Protein 9HFW (pdb70)

Foldseek 3Di:
DKWKDKDKDPLQVPDPQAAQDKDKADWTDDPDDQPWIKIKIWRSQFNDPVQRQAIWIKIATADGDDFKWWKKKKKFWQFPVRDTDQIDIDPGTDIHGHGDIDTGRHSDGNVCCPPCVRRRQVNHMIMMMMMMDTD/DPPDPDDPDDDDPD

Nearest PDB structures (foldseek):
  6i5p-assembly1_A  TM=9.843E-01  e=3.216E-24  Homo sapiens
  6i41-assembly1_A  TM=9.792E-01  e=3.591E-24  Homo sapiens
  6i7a-assembly1_E  TM=9.784E-01  e=2.880E-24  Homo sapiens
  7d3d-assembly2_B  TM=9.713E-01  e=3.591E-24  Homo sapiens
  7liq-assembly1_A  TM=9.477E-01  e=1.507E-23  Homo sapiens

Structure (mmCIF, N/CA/C/O backbone):
data_9HFW
#
_entry.id   9HFW
#
_cell.length_a   53.039
_cell.length_b   54.282
_cell.length_c   45.881
_cell.angle_alpha   90.000
_cell.angle_beta   90.000
_cell.angle_gamma   90.000
#
_symmetry.space_group_name_H-M   'P 21 21 2'
#
loop_
_entity.id
_entity.type
_entity.pdbx_description
1 polymer 'Speckle type BTB/POZ protein'
2 polymer 'Nuclear receptor coactivator 3'
3 water water
#
loop_
_atom_site.group_PDB
_atom_site.id
_atom_site.type_symbol
_atom_site.label_atom_id
_atom_site.label_alt_id
_atom_site.label_comp_id
_atom_site.label_asym_id
_atom_site.label_entity_id
_atom_site.label_seq_id
_atom_site.pdbx_PDB_ins_code
_atom_site.Cartn_x
_atom_site.Cartn_y
_atom_site.Cartn_z
_atom_site.occupancy
_atom_site.B_iso_or_equiv
_atom_site.auth_seq_id
_atom_site.auth_comp_id
_atom_site.auth_asym_id
_atom_site.auth_atom_id
_atom_site.pdbx_PDB_model_num
ATOM 1 N N . VAL A 1 3 ? 8.79992 10.81970 -13.48726 1.000 29.58935 30 VAL A N 1
ATOM 2 C CA . VAL A 1 3 ? 7.57780 10.19466 -12.98638 1.000 32.14537 30 VAL A CA 1
ATOM 3 C C . VAL A 1 3 ? 7.52937 10.36917 -11.47538 1.000 28.10819 30 VAL A C 1
ATOM 4 O O . VAL A 1 3 ? 8.48786 9.99286 -10.78964 1.000 25.15142 30 VAL A O 1
ATOM 17 N N . LYS A 1 4 ? 6.42539 10.90585 -10.95285 1.000 30.25146 31 LYS A N 1
ATOM 18 C CA . LYS A 1 4 ? 6.26801 11.11181 -9.51864 1.000 28.58716 31 LYS A CA 1
ATOM 19 C C . LYS A 1 4 ? 5.48203 9.97096 -8.87451 1.000 34.16894 31 LYS A C 1
ATOM 20 O O . LYS A 1 4 ? 4.59588 9.36397 -9.47983 1.000 32.48129 31 LYS A O 1
ATOM 24 N N . PHE A 1 5 ? 5.83574 9.67360 -7.63765 1.000 28.62502 32 PHE A N 1
ATOM 25 C CA . PHE A 1 5 ? 5.10341 8.74620 -6.79013 1.000 27.06752 32 PHE A CA 1
ATOM 26 C C . PHE A 1 5 ? 4.85564 9.49415 -5.48357 1.000 18.88386 32 PHE A C 1
ATOM 27 O O . PHE A 1 5 ? 5.73181 10.23958 -5.02581 1.000 17.86883 32 PHE A O 1
ATOM 44 N N . SER A 1 6 ? 3.70880 9.29094 -4.87183 1.000 20.90734 33 SER A N 1
ATOM 45 C CA . SER A 1 6 ? 3.44078 9.82061 -3.54332 1.000 21.80417 33 SER A CA 1
ATOM 46 C C . SER A 1 6 ? 2.83217 8.70771 -2.70432 1.000 17.35845 33 SER A C 1
ATOM 47 O O . SER A 1 6 ? 2.04831 7.90294 -3.21227 1.000 21.96992 33 SER A O 1
ATOM 55 N N . TYR A 1 7 ? 3.18591 8.66292 -1.42303 1.000 14.13047 34 TYR A N 1
ATOM 56 C CA . TYR A 1 7 ? 2.68378 7.61284 -0.54564 1.000 13.34934 34 TYR A CA 1
ATOM 57 C C . TYR A 1 7 ? 2.53792 8.15773 0.85927 1.000 11.93838 34 TYR A C 1
ATOM 58 O O . TYR A 1 7 ? 3.41748 8.86963 1.34563 1.000 11.25567 34 TYR A O 1
ATOM 76 N N . MET A 1 8 ? 1.42007 7.82618 1.50656 1.000 11.71706 35 MET A N 1
ATOM 77 C CA . MET A 1 8 ? 1.19984 8.16108 2.91093 1.000 10.45771 35 MET A CA 1
ATOM 78 C C . MET A 1 8 ? 1.07560 6.88121 3.72328 1.000 11.48467 35 MET A C 1
ATOM 79 O O . MET A 1 8 ? 0.28310 5.99580 3.38405 1.000 13.27445 35 MET A O 1
ATOM 93 N N . TRP A 1 9 ? 1.86457 6.77538 4.77884 1.000 9.39044 36 TRP A N 1
ATOM 94 C CA . TRP A 1 9 ? 1.89122 5.59796 5.64568 1.000 11.69568 36 TRP A CA 1
ATOM 95 C C . TRP A 1 9 ? 1.52668 5.98732 7.06639 1.000 10.31715 36 TRP A C 1
ATOM 96 O O . TRP A 1 9 ? 2.24808 6.75550 7.69456 1.000 10.16284 36 TRP A O 1
ATOM 117 N N . THR A 1 10 ? 0.44061 5.42194 7.59917 1.000 9.98059 37 THR A N 1
ATOM 118 C CA . THR A 1 10 ? 0.09704 5.66000 9.00184 1.000 7.83851 37 THR A CA 1
ATOM 119 C C . THR A 1 10 ? 0.41014 4.41246 9.79581 1.000 13.51358 37 THR A C 1
ATOM 120 O O . THR A 1 10 ? -0.09999 3.34008 9.48253 1.000 16.83436 37 THR A O 1
ATOM 131 N N . ILE A 1 11 ? 1.23420 4.56569 10.80998 1.000 7.57843 38 ILE A N 1
ATOM 132 C CA . ILE A 1 11 ? 1.56595 3.50338 11.72732 1.000 6.21015 38 ILE A CA 1
ATOM 133 C C . ILE A 1 11 ? 0.75133 3.74589 12.98315 1.000 7.67584 38 ILE A C 1
ATOM 134 O O . ILE A 1 11 ? 0.95880 4.73164 13.69198 1.000 9.18359 38 ILE A O 1
ATOM 150 N N . ASN A 1 12 ? -0.18597 2.85668 13.24396 1.000 16.51506 39 ASN A N 1
ATOM 151 C CA . ASN A 1 12 ? -1.05376 3.01928 14.39977 1.000 16.26517 39 ASN A CA 1
ATOM 152 C C . ASN A 1 12 ? -0.33651 2.61775 15.68450 1.000 16.20151 39 ASN A C 1
ATOM 153 O O . ASN A 1 12 ? 0.56366 1.77193 15.70633 1.000 15.56270 39 ASN A O 1
ATOM 164 N N . ASN A 1 13 ? -0.71734 3.28046 16.76584 1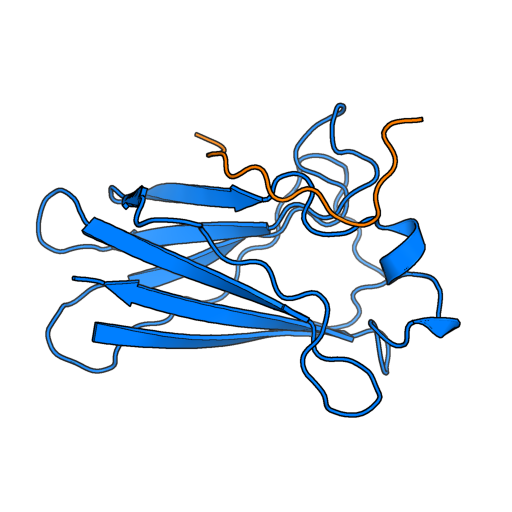.000 17.22214 40 ASN A N 1
ATOM 165 C CA . ASN A 1 13 ? -0.25004 2.90065 18.09084 1.000 20.14434 40 ASN A CA 1
ATOM 166 C C . ASN A 1 13 ? 1.26501 2.98764 18.18273 1.000 20.32467 40 ASN A C 1
ATOM 167 O O . ASN A 1 13 ? 1.91050 2.15656 18.80973 1.000 17.79306 40 ASN A O 1
ATOM 178 N N . PHE A 1 14 ? 1.83769 4.00566 17.54256 1.000 15.72786 41 PHE A N 1
ATOM 179 C CA . PHE A 1 14 ? 3.28639 4.02622 17.37720 1.000 14.60247 41 PHE A CA 1
ATOM 180 C C . PHE A 1 14 ? 4.02676 4.09186 18.71151 1.000 16.56240 41 PHE A C 1
ATOM 181 O O . PHE A 1 14 ? 5.12475 3.52684 18.83300 1.000 20.03117 41 PHE A O 1
ATOM 198 N N . SER A 1 15 ? 3.47758 4.77587 19.72516 1.000 17.91742 42 SER A N 1
ATOM 199 C CA . SER A 1 15 ? 4.21683 4.84201 20.97890 1.000 25.57448 42 SER A CA 1
ATOM 200 C C . SER A 1 15 ? 4.37488 3.46624 21.61776 1.000 31.63530 42 SER A C 1
ATOM 201 O O . SER A 1 15 ? 5.23960 3.29282 22.48070 1.000 36.81134 42 SER A O 1
ATOM 209 N N . PHE A 1 16 ? 3.58952 2.47220 21.20170 1.000 20.15720 43 PHE A N 1
ATOM 210 C CA . PHE A 1 16 ? 3.68701 1.16193 21.81536 1.000 19.80161 43 PHE A CA 1
ATOM 211 C C . PHE A 1 16 ? 4.51938 0.16105 21.01378 1.000 18.53882 43 PHE A C 1
ATOM 212 O O . PHE A 1 16 ? 4.52338 -1.03666 21.35962 1.000 19.63860 43 PHE A O 1
ATOM 229 N N . CYS A 1 17 ? 5.24801 0.60048 19.98475 1.000 16.63804 44 CYS A N 1
ATOM 230 C CA . CYS A 1 17 ? 6.05775 -0.36600 19.27049 1.000 16.30495 44 CYS A CA 1
ATOM 231 C C . CYS A 1 17 ? 7.02275 -1.08145 20.18322 1.000 16.94283 44 CYS A C 1
ATOM 232 O O . CYS A 1 17 ? 7.77008 -0.44308 20.92253 1.000 20.98180 44 CYS A O 1
ATOM 240 N N . ARG A 1 18 ? 7.00260 -2.40907 20.09129 1.000 17.71351 45 ARG A N 1
ATOM 241 C CA . ARG A 1 18 ? 7.90942 -3.30579 20.78619 1.000 19.09158 45 ARG A CA 1
ATOM 242 C C . ARG A 1 18 ? 9.25357 -3.42915 20.09606 1.000 18.08148 45 ARG A C 1
ATOM 243 O O . ARG A 1 18 ? 10.15820 -4.02807 20.66728 1.000 20.86059 45 ARG A O 1
ATOM 264 N N . GLU A 1 19 ? 9.39398 -2.89813 18.87782 1.000 15.97842 46 GLU A N 1
ATOM 265 C CA . GLU A 1 19 ? 10.59949 -3.16885 18.11310 1.000 15.20554 46 GLU A CA 1
ATOM 266 C C . GLU A 1 19 ? 11.81019 -2.63643 18.86086 1.000 15.53198 46 GLU A C 1
ATOM 267 O O . GLU A 1 19 ? 11.80757 -1.50350 19.34380 1.000 16.17503 46 GLU A O 1
ATOM 279 N N . GLU A 1 20 ? 12.82526 -3.45882 18.98370 1.000 16.37839 47 GLU A N 1
ATOM 280 C CA A GLU A 1 20 ? 14.06532 -3.01943 19.59634 0.575 16.90545 47 GLU A CA 1
ATOM 281 C CA B GLU A 1 20 ? 14.06939 -3.02583 19.59543 0.425 16.91017 47 GLU A CA 1
ATOM 282 C C . GLU A 1 20 ? 14.97673 -2.45291 18.51248 1.000 15.64394 47 GLU A C 1
ATOM 283 O O . GLU A 1 20 ? 14.68350 -2.51480 17.31858 1.000 14.17449 47 GLU A O 1
ATOM 304 N N . MET A 1 21 ? 16.08500 -1.87632 18.94541 1.000 15.77920 48 MET A N 1
ATOM 305 C CA A MET A 1 21 ? 17.05944 -1.35876 17.99712 0.545 15.10228 48 MET A CA 1
ATOM 306 C CA B MET A 1 21 ? 17.05273 -1.35459 17.99545 0.455 15.10666 48 MET A CA 1
ATOM 307 C C . MET A 1 21 ? 17.38525 -2.42226 16.95761 1.000 14.58579 48 MET A C 1
ATOM 308 O O . MET A 1 21 ? 17.62688 -3.59007 17.29262 1.000 15.90118 48 MET A O 1
ATOM 335 N N . GLY A 1 22 ? 17.37830 -2.02528 15.68505 1.000 15.00750 49 GLY A N 1
ATOM 336 C CA . GLY A 1 22 ? 17.69368 -2.90454 14.58875 1.000 15.12794 49 GLY A CA 1
ATOM 337 C C . GLY A 1 22 ? 16.49432 -3.58696 13.95390 1.000 19.65754 49 GLY A C 1
ATOM 338 O O . GLY A 1 22 ? 16.59320 -4.08071 12.82724 1.000 21.41006 49 GLY A O 1
ATOM 342 N N . GLU A 1 23 ? 15.37227 -3.62656 14.64558 1.000 12.78887 50 GLU A N 1
ATOM 343 C CA . GLU A 1 23 ? 14.16433 -4.27299 14.15976 1.000 12.03858 50 GLU A CA 1
ATOM 344 C C . GLU A 1 23 ? 13.40433 -3.28679 13.28373 1.000 11.58118 50 GLU A C 1
ATOM 345 O O . GLU A 1 23 ? 13.56734 -2.07584 13.39715 1.000 14.19907 50 GLU A O 1
ATOM 357 N N . VAL A 1 24 ? 12.63442 -3.83051 12.34824 1.000 14.09393 51 VAL A N 1
ATOM 358 C CA . VAL A 1 24 ? 12.09469 -3.02055 11.26878 1.000 12.55425 51 VAL A CA 1
ATOM 359 C C . VAL A 1 24 ? 10.60214 -3.26039 11.11811 1.000 13.72939 51 VAL A C 1
ATOM 360 O O . VAL A 1 24 ? 10.08539 -4.35250 11.38597 1.000 13.98143 51 VAL A O 1
ATOM 373 N N . ILE A 1 25 ? 9.90001 -2.20003 10.74007 1.000 10.98631 52 ILE A N 1
ATOM 374 C CA . ILE A 1 25 ? 8.50809 -2.27372 10.29941 1.000 12.01485 52 ILE A CA 1
ATOM 375 C C . ILE A 1 25 ? 8.49670 -1.86769 8.83670 1.000 16.26447 52 ILE A C 1
ATOM 376 O O . ILE A 1 25 ? 9.09324 -0.84097 8.48056 1.000 10.05331 52 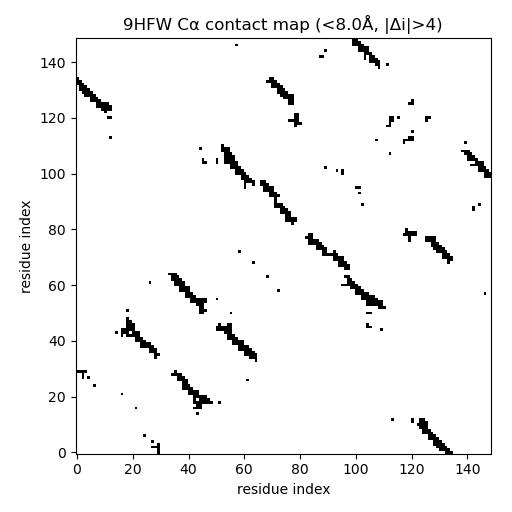ILE A O 1
ATOM 392 N N . LYS A 1 26 ? 7.80575 -2.63737 8.00284 1.000 13.76846 53 LYS A N 1
ATOM 393 C CA . LYS A 1 26 ? 7.79806 -2.40395 6.55912 1.000 11.98723 53 LYS A CA 1
ATOM 394 C C . LYS A 1 26 ? 6.39450 -2.02555 6.10703 1.000 12.73278 53 LYS A C 1
ATOM 395 O O . LYS A 1 26 ? 5.39290 -2.64538 6.52195 1.000 14.19806 53 LYS A O 1
ATOM 399 N N . SER A 1 27 ? 6.31585 -1.01853 5.22986 1.000 12.00601 54 SER A N 1
ATOM 400 C CA . SER A 1 27 ? 5.04636 -0.56752 4.69280 1.000 12.80035 54 SER A CA 1
ATOM 401 C C . SER A 1 27 ? 4.54513 -1.48515 3.57352 1.000 13.97167 54 SER A C 1
ATOM 402 O O . SER A 1 27 ? 5.24251 -2.37110 3.08265 1.000 14.16146 54 SER A O 1
ATOM 410 N N . SER A 1 28 ? 3.29726 -1.25717 3.17451 1.000 15.00515 55 SER A N 1
ATOM 411 C CA . SER A 1 28 ? 2.80594 -1.82011 1.92549 1.000 18.64873 55 SER A CA 1
ATOM 412 C C . SER A 1 28 ? 3.53519 -1.18787 0.73707 1.000 15.34114 55 SER A C 1
ATOM 413 O O . SER A 1 28 ? 4.20542 -0.16258 0.86107 1.000 14.10500 55 SER A O 1
ATOM 421 N N . THR A 1 29 ? 3.41668 -1.82661 -0.43213 1.000 16.26415 56 THR A N 1
ATOM 422 C CA . THR A 1 29 ? 4.09032 -1.25858 -1.59391 1.000 15.97599 56 THR A CA 1
ATOM 423 C C . THR A 1 29 ? 3.26707 -0.15356 -2.24862 1.000 17.41146 56 THR A C 1
ATOM 424 O O . THR A 1 29 ? 2.03812 -0.06154 -2.10365 1.000 18.35759 56 THR A O 1
ATOM 435 N N . PHE A 1 30 ? 3.95205 0.69601 -3.00017 1.000 16.06346 57 PHE A N 1
ATOM 436 C CA . PHE A 1 30 ? 3.27139 1.73295 -3.74984 1.000 17.90420 57 PHE A CA 1
ATOM 437 C C . PHE A 1 30 ? 3.94106 1.89373 -5.10496 1.000 23.38851 57 PHE A C 1
ATOM 438 O O . PHE A 1 30 ? 5.08038 1.47502 -5.31546 1.000 17.18984 57 PHE A O 1
ATOM 455 N N . SER A 1 31 ? 3.19521 2.48518 -6.03062 1.000 19.22170 58 SER A N 1
ATOM 456 C CA . SER A 1 31 ? 3.56087 2.50077 -7.42942 1.000 20.24249 58 SER A CA 1
ATOM 457 C C . SER A 1 31 ? 3.04201 3.78626 -8.05004 1.000 29.46922 58 SER A C 1
ATOM 458 O O . SER A 1 31 ? 2.30664 4.55574 -7.42487 1.000 26.37874 58 SER A O 1
ATOM 466 N N . SER A 1 32 ? 3.42916 4.01262 -9.30141 1.000 27.11265 59 SER A N 1
ATOM 467 C CA . SER A 1 32 ? 2.99487 5.21405 -9.99554 1.000 31.85334 59 SER A CA 1
ATOM 468 C C . SER A 1 32 ? 1.55973 5.11288 -10.49252 1.000 37.80896 59 SER A C 1
ATOM 469 O O . SER A 1 32 ? 0.93958 6.15014 -10.75151 1.000 46.61407 59 SER A O 1
ATOM 477 N N . GLY A 1 33 ? 1.01861 3.90289 -10.61800 1.000 35.92272 60 GLY A N 1
ATOM 478 C CA . GLY A 1 33 ? -0.22877 3.69788 -11.32596 1.000 42.42946 60 GLY A CA 1
ATOM 479 C C . GLY A 1 33 ? -0.07633 3.68711 -12.82763 1.000 48.97366 60 GLY A C 1
ATOM 480 O O . GLY A 1 33 ? -1.05739 3.42429 -13.54270 1.000 46.67298 60 GLY A O 1
ATOM 484 N N . ALA A 1 34 ? 1.12557 3.95761 -13.32046 1.000 48.62295 61 ALA A N 1
ATOM 485 C CA . ALA A 1 34 ? 1.43158 4.00522 -14.73496 1.000 41.91833 61 ALA A CA 1
ATOM 486 C C . ALA A 1 34 ? 2.10484 2.69781 -15.15766 1.000 36.40585 61 ALA A C 1
ATOM 487 O O . ALA A 1 34 ? 2.06065 1.69404 -14.43519 1.000 50.26671 61 ALA A O 1
ATOM 494 N N . ASN A 1 35 ? 2.75616 2.71468 -16.31506 1.000 32.19220 62 ASN A N 1
ATOM 495 C CA . ASN A 1 35 ? 3.25417 1.51777 -16.97533 1.000 39.54088 62 ASN A CA 1
ATOM 496 C C . ASN A 1 35 ? 4.69983 1.19999 -16.63571 1.000 33.05856 62 ASN A C 1
ATOM 497 O O . ASN A 1 35 ? 5.28110 0.30396 -17.25024 1.000 33.40473 62 ASN A O 1
ATOM 508 N N . ASP A 1 36 ? 5.29228 1.88554 -15.65902 1.000 25.87931 63 ASP A N 1
ATOM 509 C CA . ASP A 1 36 ? 6.71169 1.68898 -15.40604 1.000 30.07284 63 ASP A CA 1
ATOM 510 C C . ASP A 1 36 ? 7.01527 0.42750 -14.60247 1.000 26.70262 63 ASP A C 1
ATOM 511 O O . ASP A 1 36 ? 8.18622 0.03785 -14.52351 1.000 24.53668 63 ASP A O 1
ATOM 520 N N . LYS A 1 37 ? 6.00941 -0.18964 -13.98595 1.000 21.72022 64 LYS A N 1
ATOM 521 C CA . LYS A 1 37 ? 6.13134 -1.45041 -13.26654 1.000 20.35894 64 LYS A CA 1
ATOM 522 C C . LYS A 1 37 ? 6.96382 -1.33299 -11.99956 1.000 18.51205 64 LYS A C 1
ATOM 523 O O . LYS A 1 37 ? 7.28090 -2.35322 -11.38562 1.000 20.27499 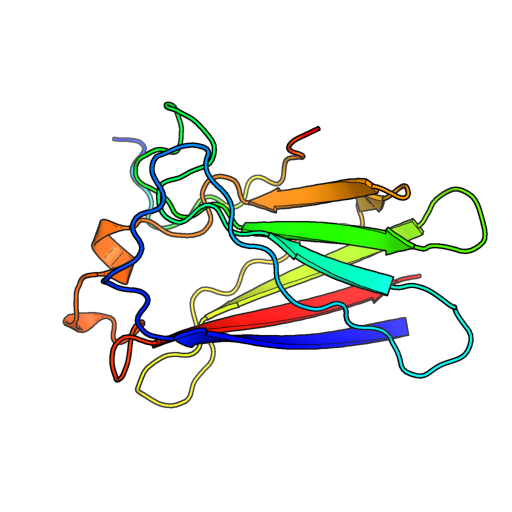64 LYS A O 1
ATOM 542 N N . LEU A 1 38 ? 7.36635 -0.13870 -11.60493 1.000 17.67754 65 LEU A N 1
ATOM 543 C CA . LEU A 1 38 ? 8.15790 0.00582 -10.39614 1.000 16.04258 65 LEU A CA 1
ATOM 544 C C . LEU A 1 38 ? 7.29150 -0.13509 -9.15246 1.000 16.61536 65 LEU A C 1
ATOM 545 O O . LEU A 1 38 ? 6.21106 0.45726 -9.06618 1.000 18.81852 65 LEU A O 1
ATOM 561 N N . LYS A 1 39 ? 7.79081 -0.88054 -8.16379 1.000 14.36855 66 LYS A N 1
ATOM 562 C CA . LYS A 1 39 ? 7.12850 -1.02871 -6.88049 1.000 13.81875 66 LYS A CA 1
ATOM 563 C C . LYS A 1 39 ? 8.11361 -0.62899 -5.79270 1.000 12.48599 66 LYS A C 1
ATOM 564 O O . LYS A 1 39 ? 9.28071 -1.01670 -5.83768 1.000 11.99643 66 LYS A O 1
ATOM 583 N N . TRP A 1 40 ? 7.62374 0.15921 -4.83815 1.000 11.95196 67 TRP A N 1
ATOM 584 C CA . TRP A 1 40 ? 8.41488 0.69803 -3.73652 1.000 10.77387 67 TRP A CA 1
ATOM 585 C C . TRP A 1 40 ? 7.75586 0.34645 -2.41192 1.000 10.71990 67 TRP A C 1
ATOM 586 O O . TRP A 1 40 ? 6.55873 0.06741 -2.35312 1.000 11.65813 67 TRP A O 1
ATOM 607 N N . CYS A 1 41 ? 8.53400 0.40284 -1.32401 1.000 9.82727 68 CYS A N 1
ATOM 608 C CA . CYS A 1 41 ? 7.92744 0.43204 -0.00341 1.000 9.93961 68 CYS A CA 1
ATOM 609 C C . CYS A 1 41 ? 8.83820 1.19659 0.93429 1.000 9.60154 68 CYS A C 1
ATOM 610 O O . CYS A 1 41 ? 9.97509 1.54966 0.58117 1.000 9.32861 68 CYS A O 1
ATOM 618 N N . LEU A 1 42 ? 8.31995 1.46326 2.13213 1.000 9.15816 69 LEU A N 1
ATOM 619 C CA . LEU A 1 42 ? 9.09824 2.14055 3.17056 1.000 8.40150 69 LEU A CA 1
ATOM 620 C C . LEU A 1 42 ? 9.48665 1.13270 4.23951 1.000 9.03606 69 LEU A C 1
ATOM 621 O O . LEU A 1 42 ? 8.76244 0.17312 4.48755 1.000 9.56210 69 LEU A O 1
ATOM 637 N N . ARG A 1 43 ? 10.61652 1.37884 4.90919 1.000 7.66580 70 ARG A N 1
ATOM 638 C CA . ARG A 1 43 ? 11.03296 0.58942 6.05642 1.000 7.89021 70 ARG A CA 1
ATOM 639 C C . ARG A 1 43 ? 11.42993 1.56220 7.14091 1.000 7.53742 70 ARG A C 1
ATOM 640 O O . ARG A 1 43 ? 12.17088 2.50952 6.86260 1.000 8.95363 70 ARG A O 1
ATOM 661 N N . VAL A 1 44 ? 10.93513 1.36120 8.35369 1.000 8.38786 71 VAL A N 1
ATOM 662 C CA A VAL A 1 44 ? 11.32455 2.20087 9.47976 0.584 8.28922 71 VAL A CA 1
ATOM 663 C CA B VAL A 1 44 ? 11.31270 2.19933 9.48364 0.416 8.30055 71 VAL A CA 1
ATOM 664 C C . VAL A 1 44 ? 11.87241 1.32211 10.59486 1.000 10.37691 71 VAL A C 1
ATOM 665 O O . VAL A 1 44 ? 11.35149 0.23248 10.86058 1.000 9.86992 71 VAL A O 1
ATOM 690 N N . ASN A 1 45 ? 12.95022 1.80340 11.23918 1.000 8.21302 72 ASN A N 1
ATOM 691 C CA . ASN A 1 45 ? 13.39914 1.22921 12.49052 1.000 8.96216 72 ASN A CA 1
ATOM 692 C C . ASN A 1 45 ? 12.96657 2.16744 13.59764 1.000 9.62921 72 ASN A C 1
ATOM 693 O O . ASN A 1 45 ? 13.57307 3.24104 13.74731 1.000 8.88648 72 ASN A O 1
ATOM 704 N N . PRO A 1 46 ? 11.94577 1.81797 14.38959 1.000 9.64317 73 PRO A N 1
ATOM 705 C CA . PRO A 1 46 ? 11.46740 2.73282 15.44098 1.000 10.04344 73 PRO A CA 1
ATOM 706 C C . PRO A 1 46 ? 12.50617 3.05134 16.48458 1.000 11.52217 73 PRO A C 1
ATOM 707 O O . PRO A 1 46 ? 12.49374 4.14380 17.07193 1.000 14.58141 73 PRO A O 1
ATOM 718 N N . LYS A 1 47 ? 13.42450 2.13951 16.73390 1.000 9.69738 74 LYS A N 1
ATOM 719 C CA . LYS A 1 47 ? 14.47995 2.40556 17.70854 1.000 9.71799 74 LYS A CA 1
ATOM 720 C C . LYS A 1 47 ? 15.85382 2.38883 17.06203 1.000 10.13765 74 LYS A C 1
ATOM 721 O O . LYS A 1 47 ? 16.84002 1.99241 17.69714 1.000 12.18458 74 LYS A O 1
ATOM 740 N N . GLY A 1 48 ? 15.90285 2.76905 15.79224 1.000 9.17136 75 GLY A N 1
ATOM 741 C CA . GLY A 1 48 ? 17.11982 2.97884 15.04874 1.000 7.51355 75 GLY A CA 1
ATOM 742 C C . GLY A 1 48 ? 17.65526 1.71244 14.39538 1.000 7.97989 75 GLY A C 1
ATOM 743 O O . GLY A 1 48 ? 17.37765 0.58960 14.79538 1.000 9.12746 75 GLY A O 1
ATOM 747 N N . LEU A 1 49 ? 18.46850 1.91525 13.37307 1.000 9.62911 76 LEU A N 1
ATOM 748 C CA . LEU A 1 49 ? 19.06797 0.79330 12.65989 1.000 10.73977 76 LEU A CA 1
ATOM 749 C C . LEU A 1 49 ? 20.11744 0.06568 13.49536 1.000 11.13896 76 LEU A C 1
ATOM 750 O O . LEU A 1 49 ? 20.29588 -1.15125 13.37276 1.000 12.97849 76 LEU A O 1
ATOM 766 N N . ASP A 1 50 ? 20.86178 0.80514 14.29983 1.000 11.86617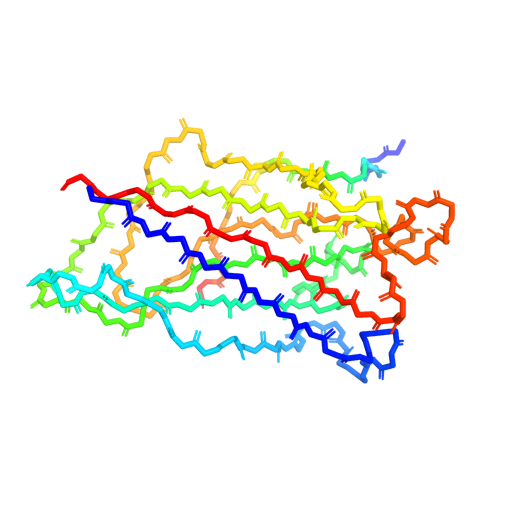 77 ASP A N 1
ATOM 767 C CA . ASP A 1 50 ? 22.03715 0.27827 14.94649 1.000 12.97657 77 ASP A CA 1
ATOM 768 C C . ASP A 1 50 ? 22.38267 1.17945 16.12665 1.000 14.83071 77 ASP A C 1
ATOM 769 O O . ASP A 1 50 ? 21.72626 2.18602 16.39088 1.000 11.00852 77 ASP A O 1
ATOM 778 N N . GLU A 1 51 ? 23.42549 0.79295 16.84300 1.000 14.76543 78 GLU A N 1
ATOM 779 C CA . GLU A 1 51 ? 23.80491 1.51210 18.05368 1.000 15.17000 78 GLU A CA 1
ATOM 780 C C . GLU A 1 51 ? 24.05783 2.98293 17.77106 1.000 14.09092 78 GLU A C 1
ATOM 781 O O . GLU A 1 51 ? 23.63899 3.84352 18.55578 1.000 14.41512 78 GLU A O 1
ATOM 793 N N . GLU A 1 52 ? 24.74970 3.28684 16.66785 1.000 14.61135 79 GLU A N 1
ATOM 794 C CA . GLU A 1 52 ? 25.02941 4.67804 16.31069 1.000 14.48177 79 GLU A CA 1
ATOM 795 C C . GLU A 1 52 ? 23.75233 5.49237 16.21791 1.000 13.77878 79 GLU A C 1
ATOM 796 O O . GLU A 1 52 ? 23.74594 6.68559 16.56630 1.000 12.57763 79 GLU A O 1
ATOM 808 N N . SER A 1 53 ? 22.65133 4.87036 15.77737 1.000 10.65493 80 SER A N 1
ATOM 809 C CA . SER A 1 53 ? 21.40364 5.59910 15.54212 1.000 9.09405 80 SER A CA 1
ATOM 810 C C . SER A 1 53 ? 20.30599 5.26542 16.54702 1.000 8.31401 80 SER A C 1
ATOM 811 O O . SER A 1 53 ? 19.12313 5.53019 16.27826 1.000 12.58495 80 SER A O 1
ATOM 819 N N . LYS A 1 54 ? 20.66661 4.74531 17.72430 1.000 9.25899 81 LYS A N 1
ATOM 820 C CA . LYS A 1 54 ? 19.65942 4.26410 18.65323 1.000 10.69235 81 LYS A CA 1
ATOM 821 C C . LYS A 1 54 ? 18.75659 5.36539 19.16817 1.000 13.22582 81 LYS A C 1
ATOM 822 O O . LYS A 1 54 ? 17.71756 5.06097 19.76237 1.000 13.78518 81 LYS A O 1
ATOM 841 N N . ASP A 1 55 ? 19.16309 6.62479 19.04124 1.000 11.10739 82 ASP A N 1
ATOM 842 C CA . ASP A 1 55 ? 18.33888 7.73479 19.52685 1.000 10.30132 82 ASP A CA 1
ATOM 843 C C . ASP A 1 55 ? 17.39411 8.26393 18.47339 1.000 9.96544 82 ASP A C 1
ATOM 844 O O . ASP A 1 55 ? 16.66024 9.23023 18.75133 1.000 9.84789 82 ASP A O 1
ATOM 853 N N . TYR A 1 56 ? 17.35646 7.61529 17.31582 1.000 9.10656 83 TYR A N 1
ATOM 854 C CA . TYR A 1 56 ? 16.64845 8.09913 16.15149 1.000 7.50659 83 TYR A CA 1
ATOM 855 C C . TYR A 1 56 ? 15.72730 7.02998 15.60481 1.000 7.66948 83 TYR A C 1
ATOM 856 O O . TYR A 1 56 ? 15.95215 5.83129 15.76983 1.000 8.52657 83 TYR A O 1
ATOM 874 N N . LEU A 1 57 ? 14.70051 7.49617 14.90628 1.000 7.44988 84 LEU A N 1
ATOM 875 C CA . LEU A 1 57 ? 13.99740 6.67964 13.94646 1.000 6.98318 84 LEU A CA 1
ATOM 876 C C . LEU A 1 57 ? 14.77083 6.71583 12.64050 1.000 8.78885 84 LEU A C 1
ATOM 877 O O . LEU A 1 57 ? 15.20311 7.79231 12.21073 1.000 7.79262 84 LEU A O 1
ATOM 893 N N . SER A 1 58 ? 15.00829 5.54004 12.05818 1.000 7.30281 85 SER A N 1
ATOM 894 C CA . SER A 1 58 ? 15.64493 5.36728 10.76002 1.000 6.98884 85 SER A CA 1
ATOM 895 C C . SER A 1 58 ? 14.57588 5.06366 9.72807 1.000 8.10510 85 SER A C 1
ATOM 896 O O . SER A 1 58 ? 13.67792 4.24991 9.98612 1.000 9.93594 85 SER A O 1
ATOM 904 N N . LEU A 1 59 ? 14.62082 5.76037 8.60524 1.000 5.69195 86 LEU A N 1
ATOM 905 C CA . LEU A 1 59 ? 13.57555 5.66757 7.58794 1.000 6.35750 86 LEU A CA 1
ATOM 906 C C . LEU A 1 59 ? 14.18445 5.52727 6.20211 1.000 7.70364 86 LEU A C 1
ATOM 907 O O . LEU A 1 59 ? 15.02139 6.32845 5.79701 1.000 5.31589 86 LEU A O 1
ATOM 923 N N . TYR A 1 60 ? 13.75742 4.49384 5.47630 1.000 4.72629 87 TYR A N 1
ATOM 924 C CA . TYR A 1 60 ? 14.33755 4.15577 4.20478 0.932 5.24741 87 TYR A CA 1
ATOM 925 C C . TYR A 1 60 ? 13.27352 3.87088 3.15788 0.920 5.10328 87 TYR A C 1
ATOM 926 O O . TYR A 1 60 ? 12.19036 3.35665 3.46357 0.940 6.27168 87 TYR A O 1
ATOM 944 N N . LEU A 1 61 ? 13.62209 4.19306 1.91284 1.000 5.77392 88 LEU A N 1
ATOM 945 C CA . LEU A 1 61 ? 12.86047 3.85104 0.72449 1.000 5.12082 88 LEU A CA 1
ATOM 946 C C . LEU A 1 61 ? 13.47616 2.60397 0.10633 1.000 6.97788 88 LEU A C 1
ATOM 947 O O . LEU A 1 61 ? 14.66972 2.58768 -0.19686 1.000 6.03962 88 LEU A O 1
ATOM 963 N N . LEU A 1 62 ? 12.68109 1.57454 -0.09034 1.000 6.19333 89 LEU A N 1
ATOM 964 C CA . LEU A 1 62 ? 13.12980 0.31973 -0.66643 1.000 5.81939 89 LEU A CA 1
ATOM 965 C C . LEU A 1 62 ? 12.51765 0.10864 -2.04647 1.000 7.51668 89 LEU A C 1
ATOM 966 O O . LEU A 1 62 ? 11.30906 0.27985 -2.24092 1.000 6.46085 89 LEU A O 1
ATOM 982 N N . LEU A 1 63 ? 13.35687 -0.23991 -3.02321 1.000 6.70527 90 LEU A N 1
ATOM 983 C CA . LEU A 1 63 ? 12.86260 -0.62039 -4.34090 1.000 5.15470 90 LEU A CA 1
ATOM 984 C C . LEU A 1 63 ? 12.50594 -2.10282 -4.30515 1.000 8.65738 90 LEU A C 1
ATOM 985 O O . LEU A 1 63 ? 13.39893 -2.95079 -4.18866 1.000 10.19914 90 LEU A O 1
ATOM 1001 N N . VAL A 1 64 ? 11.21177 -2.41564 -4.40882 1.000 7.64467 91 VAL A N 1
ATOM 1002 C CA . VAL A 1 64 ? 10.74740 -3.78654 -4.29794 1.000 6.93447 91 VAL A CA 1
ATOM 1003 C C . VAL A 1 64 ? 10.78022 -4.49681 -5.63262 1.000 9.56328 91 VAL A C 1
ATOM 1004 O O . VAL A 1 64 ? 11.04664 -5.70233 -5.70114 1.000 13.52200 91 VAL A O 1
ATOM 1017 N N . SER A 1 65 ? 10.45096 -3.80027 -6.71208 1.000 8.42776 92 SER A N 1
ATOM 1018 C CA . SER A 1 65 ? 10.48102 -4.43037 -8.01898 1.000 10.38619 92 SER A CA 1
ATOM 1019 C C . SER A 1 65 ? 10.78020 -3.40927 -9.09549 1.000 12.52730 92 SER A C 1
ATOM 1020 O O . SER A 1 65 ? 10.23786 -2.30368 -9.08637 1.000 10.71579 92 SER A O 1
ATOM 1028 N N . CYS A 1 66 ? 11.63416 -3.79461 -10.03372 1.000 13.00566 93 CYS A N 1
ATOM 1029 C CA . CYS A 1 66 ? 11.78338 -2.99803 -11.23625 1.000 14.46402 93 CYS A CA 1
ATOM 1030 C C . CYS A 1 66 ? 11.96690 -3.95942 -12.39833 1.000 17.07526 93 CYS A C 1
ATOM 1031 O O . CYS A 1 66 ? 12.43824 -5.08450 -12.21253 1.000 17.67476 93 CYS A O 1
ATOM 1039 N N . PRO A 1 67 ? 11.58511 -3.55038 -13.60088 1.000 18.89389 94 PRO A N 1
ATOM 1040 C CA . PRO A 1 67 ? 11.59697 -4.50087 -14.72439 1.000 21.74920 94 PRO A CA 1
ATOM 1041 C C . PRO A 1 67 ? 12.95879 -4.70095 -15.36137 1.000 23.71250 94 PRO A C 1
ATOM 1042 O O . PRO A 1 67 ? 13.13632 -5.70375 -16.07031 1.000 26.74468 94 PRO A O 1
ATOM 1053 N N . LYS A 1 68 ? 13.91540 -3.79542 -15.15102 1.000 23.09563 95 LYS A N 1
ATOM 1054 C CA . LYS A 1 68 ? 15.26868 -3.95198 -15.69253 1.000 25.24493 95 LYS A CA 1
ATOM 1055 C C . LYS A 1 68 ? 16.25246 -4.00691 -14.52234 1.000 34.75119 95 LYS A C 1
ATOM 1056 O O . LYS A 1 68 ? 15.98068 -4.70833 -13.54642 1.000 34.18674 95 LYS A O 1
ATOM 1075 N N . SER A 1 69 ? 17.38600 -3.30280 -14.57323 1.000 24.28220 96 SER A N 1
ATOM 1076 C CA . SER A 1 69 ? 18.42629 -3.54844 -13.58170 1.000 23.55049 96 SER A CA 1
ATOM 1077 C C . SER A 1 69 ? 18.55893 -2.47189 -12.52980 1.000 30.52328 96 SER A C 1
ATOM 1078 O O . SER A 1 69 ? 18.90312 -2.77892 -11.38726 1.000 29.30496 96 SER A O 1
ATOM 1086 N N . GLU A 1 70 ? 18.27315 -1.22967 -12.87451 1.000 20.68536 97 GLU A N 1
ATOM 1087 C CA . GLU A 1 70 ? 18.56898 -0.12867 -11.95983 1.000 20.61924 97 GLU A CA 1
ATOM 1088 C C . GLU A 1 70 ? 17.64594 1.03489 -12.22973 1.000 20.01126 97 GLU A C 1
ATOM 1089 O O . GLU A 1 70 ? 17.22421 1.27705 -13.36478 1.000 20.97360 97 GLU A O 1
ATOM 1101 N N . VAL A 1 71 ? 17.34737 1.75991 -11.14841 1.000 15.09237 98 VAL A N 1
ATOM 1102 C CA . VAL A 1 71 ? 16.42897 2.88861 -11.14718 1.000 17.52716 98 VAL A CA 1
ATOM 1103 C C . VAL A 1 71 ? 17.13762 4.04536 -10.46972 1.000 15.96829 98 VAL A C 1
ATOM 1104 O O . VAL A 1 71 ? 17.67552 3.88240 -9.37068 1.000 17.04918 98 VAL A O 1
ATOM 1117 N N . ARG A 1 72 ? 17.13470 5.21591 -11.10118 1.000 13.46623 99 ARG A N 1
ATOM 1118 C CA . ARG A 1 72 ? 17.63557 6.42033 -10.45164 1.000 12.97073 99 ARG A CA 1
ATOM 1119 C C . ARG A 1 72 ? 16.44025 7.22483 -9.94728 1.000 12.52878 99 ARG A C 1
ATOM 1120 O O . ARG A 1 72 ? 15.53779 7.55838 -10.71877 1.000 13.98295 99 ARG A O 1
ATOM 1141 N N . ALA A 1 73 ? 16.43972 7.53828 -8.67239 1.000 10.92974 100 ALA A N 1
ATOM 1142 C CA . ALA A 1 73 ? 15.30163 8.18271 -8.06250 1.000 12.54863 100 ALA A CA 1
ATOM 1143 C C . ALA A 1 73 ? 15.73340 9.15639 -6.98919 1.000 9.74048 100 ALA A C 1
ATOM 1144 O O . ALA A 1 73 ? 16.62827 8.86618 -6.18814 1.000 9.26146 100 ALA A O 1
ATOM 1151 N N . LYS A 1 74 ? 15.03995 10.29269 -6.94688 1.000 10.39900 101 LYS A N 1
ATOM 1152 C CA . LYS A 1 74 ? 15.08937 11.24262 -5.84067 1.000 9.97805 101 LYS A CA 1
ATOM 1153 C C . LYS A 1 74 ? 13.93196 10.93318 -4.90660 1.000 8.52323 101 LYS A C 1
ATOM 1154 O O . LYS A 1 74 ? 12.90896 10.38872 -5.33117 1.000 10.24793 101 LYS A O 1
ATOM 1173 N N . PHE A 1 75 ? 14.08849 11.26789 -3.62933 1.000 9.76822 102 PHE A N 1
ATOM 1174 C CA . PHE A 1 75 ? 12.99269 11.01938 -2.69212 1.000 8.69923 102 PHE A CA 1
ATOM 1175 C C . PHE A 1 75 ? 12.98164 12.06494 -1.58685 1.000 9.72746 102 PHE A C 1
ATOM 1176 O O . PHE A 1 75 ? 13.97936 12.72903 -1.30359 1.000 10.19531 102 PHE A O 1
ATOM 1193 N N . LYS A 1 76 ? 11.80829 12.18035 -0.95153 1.000 8.27962 103 LYS A N 1
ATOM 1194 C CA . LYS A 1 76 ? 11.55819 13.12149 0.12515 1.000 7.94974 103 LYS A CA 1
ATOM 1195 C C . LY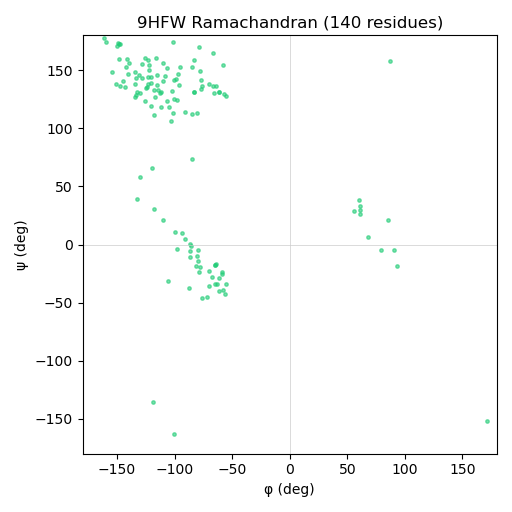S A 1 76 ? 10.64831 12.43570 1.12920 1.000 8.43781 103 LYS A C 1
ATOM 1196 O O . LYS A 1 76 ? 9.71217 11.75679 0.72898 1.000 9.50238 103 LYS A O 1
ATOM 1215 N N . PHE A 1 77 ? 10.96017 12.56871 2.41285 1.000 8.08271 104 PHE A N 1
ATOM 1216 C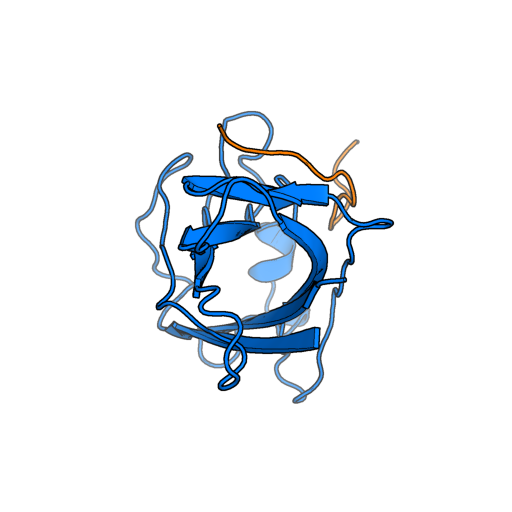 CA . PHE A 1 77 ? 10.13936 12.02431 3.50294 1.000 6.18869 104 PHE A CA 1
ATOM 1217 C C . PHE A 1 77 ? 9.71898 13.19354 4.37831 1.000 7.91291 104 PHE A C 1
ATOM 1218 O O . PHE A 1 77 ? 10.51489 14.10017 4.63223 1.000 8.77145 104 PHE A O 1
ATOM 1235 N N . SER A 1 78 ? 8.50372 13.15037 4.92101 1.000 6.54395 105 SER A N 1
ATOM 1236 C CA . SER A 1 78 ? 8.06022 14.13190 5.89562 1.000 7.19178 105 SER A CA 1
ATOM 1237 C C . SER A 1 78 ? 7.06477 13.45102 6.84008 1.000 5.89897 105 SER A C 1
ATOM 1238 O O . SER A 1 78 ? 6.73702 12.27114 6.68139 1.000 6.90040 105 SER A O 1
ATOM 1246 N N . ILE A 1 79 ? 6.67610 14.18917 7.86488 1.000 8.48731 106 ILE A N 1
ATOM 1247 C CA . ILE A 1 79 ? 5.83082 13.70110 8.94684 1.000 7.09658 106 ILE A CA 1
ATOM 1248 C C . ILE A 1 79 ? 4.60871 14.60678 9.00343 1.000 7.26734 106 ILE A C 1
ATOM 1249 O O . ILE A 1 79 ? 4.74206 15.83570 8.94315 1.000 10.31842 106 ILE A O 1
ATOM 1265 N N . LEU A 1 80 ? 3.43939 14.00210 9.19820 1.000 7.47383 107 LEU A N 1
ATOM 1266 C CA . LEU A 1 80 ? 2.22180 14.76010 9.42230 1.000 10.02225 107 LEU A CA 1
ATOM 1267 C C . LEU A 1 80 ? 2.12106 15.16091 10.88374 1.000 9.64378 107 LEU A C 1
ATOM 1268 O O . LEU A 1 80 ? 2.24698 14.31849 11.77042 1.000 13.81747 107 LEU A O 1
ATOM 1284 N N . ASN A 1 81 ? 1.84511 16.43593 11.15090 1.000 9.09845 108 ASN A N 1
ATOM 1285 C CA . ASN A 1 81 ? 1.69887 16.84783 12.54142 1.000 9.57215 108 ASN A CA 1
ATOM 1286 C C . ASN A 1 81 ? 0.22820 16.98549 12.91311 1.000 13.25419 108 ASN A C 1
ATOM 1287 O O . ASN A 1 81 ? -0.67317 16.78774 12.08579 1.000 11.68702 108 ASN A O 1
ATOM 1298 N N . ALA A 1 82 ? -0.00002 17.24138 14.20469 1.000 11.50246 109 ALA A N 1
ATOM 1299 C CA . ALA A 1 82 ? -1.34481 17.33079 14.74117 1.000 13.00786 109 ALA A CA 1
ATOM 1300 C C . ALA A 1 82 ? -2.11407 18.50366 14.17506 1.000 14.46283 109 ALA A C 1
ATOM 1301 O O . ALA A 1 82 ? -3.33311 18.58391 14.36378 1.000 16.74337 109 ALA A O 1
ATOM 1308 N N . LYS A 1 83 ? -1.41984 19.46335 13.58443 1.000 14.17605 110 LYS A N 1
ATOM 1309 C CA . LYS A 1 83 ? -2.07610 20.61264 12.99805 1.000 16.20178 110 LYS A CA 1
ATOM 1310 C C . LYS A 1 83 ? -2.52058 20.35017 11.56833 1.000 16.45962 110 LYS A C 1
ATOM 1311 O O . LYS A 1 83 ? -3.09081 21.24152 10.95219 1.000 18.37349 110 LYS A O 1
ATOM 1330 N N . GLY A 1 84 ? -2.24070 19.16177 11.03750 1.000 17.10086 111 GLY A N 1
ATOM 1331 C CA . GLY A 1 84 ? -2.62004 18.85403 9.66968 1.000 15.99249 111 GLY A CA 1
ATOM 1332 C C . GLY A 1 84 ? -1.62537 19.30421 8.63355 1.000 15.19853 111 GLY A C 1
ATOM 1333 O O . GLY A 1 84 ? -1.98966 19.45370 7.46652 1.000 16.53117 111 GLY A O 1
ATOM 1337 N N . GLU A 1 85 ? -0.37215 19.51637 9.02547 1.000 13.47290 112 GLU A N 1
ATOM 1338 C CA . GLU A 1 85 ? 0.65180 19.99480 8.10892 1.000 12.96106 112 GLU A CA 1
ATOM 1339 C C . GLU A 1 85 ? 1.82444 19.02882 8.05089 1.000 15.25622 112 GLU A C 1
ATOM 1340 O O . GLU A 1 85 ? 2.13793 18.34364 9.02714 1.000 13.18346 112 GLU A O 1
ATOM 1352 N N . GLU A 1 86 ? 2.47844 18.98551 6.89006 1.000 10.83352 113 GLU A N 1
ATOM 1353 C CA . GLU A 1 86 ? 3.70304 18.20664 6.74611 1.000 11.63376 113 GLU A CA 1
ATOM 1354 C C . GLU A 1 86 ? 4.84597 18.96425 7.39693 1.000 15.18125 113 GLU A C 1
ATOM 1355 O O . GLU A 1 86 ? 5.00391 20.17935 7.18322 1.000 17.89130 113 GLU A O 1
ATOM 1367 N N . THR A 1 87 ? 5.64020 18.25760 8.18791 1.000 11.78382 114 THR A N 1
ATOM 1368 C CA A THR A 1 87 ? 6.75830 18.90211 8.84672 0.755 9.09441 114 THR A CA 1
ATOM 1369 C CA B THR A 1 87 ? 6.73578 18.86596 8.92601 0.245 9.27745 114 THR A CA 1
ATOM 1370 C C . THR A 1 87 ? 7.96792 17.98364 8.78355 1.000 7.79170 114 THR A C 1
ATOM 1371 O O . THR A 1 87 ? 7.86939 16.79714 8.42639 1.000 7.94901 114 THR A O 1
ATOM 1392 N N . LYS A 1 88 ? 9.13006 18.56973 9.09104 1.000 8.94893 115 LYS A N 1
ATOM 1393 C CA . LYS A 1 88 ? 10.39810 17.83318 9.21809 1.000 8.86281 115 LYS A CA 1
ATOM 1394 C C . LYS A 1 88 ? 10.79393 17.13870 7.91480 1.000 9.86706 115 LYS A C 1
ATOM 1395 O O . LYS A 1 88 ? 11.50886 16.12945 7.91171 1.000 10.54469 115 LYS A O 1
ATOM 1414 N N . ALA A 1 89 ? 10.39879 17.70748 6.78364 1.000 8.02820 116 ALA A N 1
ATOM 1415 C CA . ALA A 1 89 ? 10.67441 17.08379 5.49631 1.000 8.40616 116 ALA A CA 1
ATOM 1416 C C . ALA A 1 89 ? 12.16508 17.16008 5.18125 1.000 8.46827 116 ALA A C 1
ATOM 1417 O O . ALA A 1 89 ? 12.81670 18.19678 5.36833 1.000 9.75379 116 ALA A O 1
ATOM 1424 N N . MET A 1 90 ? 12.68880 16.07760 4.65698 1.000 10.42282 117 MET A N 1
ATOM 1425 C CA . MET A 1 90 ? 14.07568 15.98582 4.20057 1.000 10.83706 117 MET A CA 1
ATOM 1426 C C . MET A 1 90 ? 14.08057 15.30323 2.84653 1.000 9.73984 117 MET A C 1
ATOM 1427 O O . MET A 1 90 ? 13.36466 14.31844 2.61555 1.000 9.16609 117 MET A O 1
ATOM 1441 N N . GLU A 1 91 ? 14.88383 15.81544 1.93212 1.000 10.76053 118 GLU A N 1
ATOM 1442 C CA . GLU A 1 91 ? 14.93357 15.20475 0.60577 1.000 10.29971 118 GLU A CA 1
ATOM 1443 C C . GLU A 1 91 ? 16.35684 14.77858 0.28652 1.000 11.04095 118 GLU A C 1
ATOM 1444 O O . GLU A 1 91 ? 17.32500 15.29268 0.85872 1.000 16.14227 118 GLU A O 1
ATOM 1456 N N . SER A 1 92 ? 16.46104 13.78724 -0.58026 1.000 9.98499 119 SER A N 1
ATOM 1457 C CA . SER A 1 92 ? 17.73678 13.42626 -1.17159 1.000 9.72351 119 SER A CA 1
ATOM 1458 C C . SER A 1 92 ? 18.19705 14.61953 -2.01396 1.000 16.62752 119 SER A C 1
ATOM 1459 O O . SER A 1 92 ? 17.39983 15.28318 -2.68514 1.000 21.06109 119 SER A O 1
ATOM 1467 N N . GLN A 1 93 ? 19.45728 14.96149 -1.92472 1.000 29.63161 120 GLN A N 1
ATOM 1468 C CA . GLN A 1 93 ? 19.85870 16.17010 -2.64327 1.000 17.18684 120 GLN A CA 1
ATOM 1469 C C . GLN A 1 93 ? 20.06706 15.89541 -4.12748 1.000 19.03578 120 GLN A C 1
ATOM 1470 O O . GLN A 1 93 ? 20.30168 16.82731 -4.91333 1.000 17.07208 120 GLN A O 1
ATOM 1484 N N . ARG A 1 94 ? 19.95681 14.63421 -4.50899 1.000 14.51008 121 ARG A N 1
ATOM 1485 C CA . ARG A 1 94 ? 20.18170 14.18185 -5.86929 1.000 14.20845 121 ARG A CA 1
ATOM 1486 C C . ARG A 1 94 ? 19.49174 12.84095 -5.99666 1.000 12.66179 121 ARG A C 1
ATOM 1487 O O . ARG A 1 94 ? 19.00684 12.28065 -5.01823 1.000 11.95897 121 ARG A O 1
ATOM 1508 N N . ALA A 1 95 ? 19.48335 12.31196 -7.21142 1.000 14.02498 122 ALA A N 1
ATOM 1509 C CA . ALA A 1 95 ? 18.96766 10.95934 -7.40618 1.000 11.61497 122 ALA A CA 1
ATOM 1510 C C . ALA A 1 95 ? 19.99784 9.94268 -6.95608 1.000 11.14683 122 ALA A C 1
ATOM 1511 O O . ALA A 1 95 ? 21.21168 10.11274 -7.16137 1.000 12.69653 122 ALA A O 1
ATOM 1518 N N . TYR A 1 96 ? 19.51590 8.87853 -6.34291 1.000 10.63875 123 TYR A N 1
ATOM 1519 C CA . TYR A 1 96 ? 20.35124 7.75031 -5.94947 1.000 9.61252 123 TYR A CA 1
ATOM 1520 C C . TYR A 1 96 ? 20.03181 6.53754 -6.82049 1.000 10.17927 123 TYR A C 1
ATOM 1521 O O . TYR A 1 96 ? 18.95917 6.43260 -7.40960 1.000 12.10473 123 TYR A O 1
ATOM 1539 N N . ARG A 1 97 ? 20.99564 5.63447 -6.92144 1.000 10.23882 124 ARG A N 1
ATOM 1540 C CA . ARG A 1 97 ? 20.84252 4.45786 -7.77112 1.000 10.71572 124 ARG A CA 1
ATOM 1541 C C . ARG A 1 97 ? 20.24403 3.31352 -6.95160 1.000 12.15892 124 ARG A C 1
ATOM 1542 O O . ARG A 1 97 ? 20.88543 2.77293 -6.03757 1.000 11.86922 124 ARG A O 1
ATOM 1563 N N . PHE A 1 98 ? 19.03434 2.91616 -7.31130 1.000 9.37877 125 PHE A N 1
ATOM 1564 C CA . PHE A 1 98 ? 18.36498 1.78260 -6.69691 1.000 11.47948 125 PHE A CA 1
ATOM 1565 C C . PHE A 1 98 ? 18.46474 0.54436 -7.57037 1.000 13.77505 125 PHE A C 1
ATOM 1566 O O . PHE A 1 98 ? 18.38655 0.61787 -8.79688 1.000 16.67867 125 PHE A O 1
ATOM 1583 N N . VAL A 1 99 ? 18.64360 -0.58729 -6.92415 1.000 13.91869 126 VAL A N 1
ATOM 1584 C CA . VAL A 1 99 ? 18.47487 -1.87186 -7.56519 1.000 16.39837 126 VAL A CA 1
ATOM 1585 C C . VAL A 1 99 ? 17.42989 -2.58549 -6.72630 1.000 13.26767 126 VAL A C 1
ATOM 1586 O O . VAL A 1 99 ? 17.15956 -2.23514 -5.57186 1.000 11.65816 126 VAL A O 1
ATOM 1599 N N . GLN A 1 100 ? 16.80312 -3.55446 -7.33593 1.000 15.31329 127 GLN A N 1
ATOM 1600 C CA . GLN A 1 100 ? 15.76971 -4.29460 -6.64557 1.000 11.70557 127 GLN A CA 1
ATOM 1601 C C . GLN A 1 100 ? 16.33099 -4.86351 -5.33991 1.000 11.65415 127 GLN A C 1
ATOM 1602 O O . GLN A 1 100 ? 17.35279 -5.55768 -5.32944 1.000 15.42748 127 GLN A O 1
ATOM 1616 N N . GLY A 1 101 ? 15.63102 -4.60213 -4.24181 1.000 10.37173 128 GLY A N 1
ATOM 1617 C CA . GLY A 1 101 ? 16.03621 -5.07125 -2.92682 1.000 17.53532 128 GLY A CA 1
ATOM 1618 C C . GLY A 1 101 ? 16.92360 -4.11452 -2.16638 1.000 13.39038 128 GLY A C 1
ATOM 1619 O O . GLY A 1 101 ? 17.33936 -4.43677 -1.03134 1.000 17.90543 128 GLY A O 1
ATOM 1623 N N . LYS A 1 102 ? 17.31357 -3.02033 -2.79718 1.000 8.88795 129 LYS A N 1
ATOM 1624 C CA . LYS A 1 102 ? 18.18857 -2.01755 -2.21231 1.000 13.64835 129 LYS A CA 1
ATOM 1625 C C . LYS A 1 102 ? 17.37421 -0.84023 -1.68677 1.000 12.46115 129 LYS A C 1
ATOM 1626 O O . LYS A 1 102 ? 16.37566 -0.41210 -2.29537 1.000 6.72238 129 LYS A O 1
ATOM 1645 N N . ASP A 1 103 ? 17.81795 -0.30741 -0.54827 1.000 9.39550 130 ASP A N 1
ATOM 1646 C CA . ASP A 1 103 ? 17.19947 0.88017 0.01115 1.000 7.30311 130 ASP A CA 1
ATOM 1647 C C . ASP A 1 103 ? 18.16127 2.05775 0.06481 1.000 6.71918 130 ASP A C 1
ATOM 1648 O O . ASP A 1 103 ? 19.37712 1.90472 0.02434 1.000 8.07955 130 ASP A O 1
ATOM 1657 N N . TRP A 1 104 ? 17.56953 3.24539 0.17873 1.000 6.14629 131 TRP A N 1
ATOM 1658 C CA . TRP A 1 104 ? 18.26427 4.46275 0.50511 1.000 5.91846 131 TRP A CA 1
ATOM 1659 C C . TRP A 1 104 ? 17.38033 5.26476 1.44486 1.000 6.33150 131 TRP A C 1
ATOM 1660 O O . TRP A 1 104 ? 16.14794 5.19117 1.35623 1.000 6.78794 131 TRP A O 1
ATOM 1681 N N . GLY A 1 105 ? 18.01132 5.98751 2.35905 1.000 5.43327 132 GLY A N 1
ATOM 1682 C CA . GLY A 1 105 ? 17.24765 6.84473 3.25141 1.000 6.21817 132 GLY A CA 1
ATOM 1683 C C . GLY A 1 105 ? 18.08688 7.42174 4.33870 1.000 8.16795 132 GLY A C 1
ATOM 1684 O O . GLY A 1 105 ? 19.28173 7.67436 4.15343 1.000 6.74054 132 GLY A O 1
ATOM 1688 N N . PHE A 1 106 ? 17.43088 7.70043 5.46058 1.000 6.33875 133 PHE A N 1
ATOM 1689 C CA . PHE A 1 106 ? 18.03545 8.49133 6.52648 1.000 6.44359 133 PHE A CA 1
ATOM 1690 C C . PHE A 1 106 ? 18.14192 7.64092 7.77814 1.000 5.32645 133 PHE A C 1
ATOM 1691 O O . PHE A 1 106 ? 17.13655 7.31048 8.41189 1.000 6.40833 133 PHE A O 1
ATOM 1708 N N . LYS A 1 107 ? 19.37008 7.29959 8.17128 1.000 5.71777 134 LYS A N 1
ATOM 1709 C CA . LYS A 1 107 ? 19.53144 6.51773 9.38718 1.000 6.27105 134 LYS A CA 1
ATOM 1710 C C . LYS A 1 107 ? 19.14155 7.32371 10.60929 1.000 7.25862 134 LYS A C 1
ATOM 1711 O O . LYS A 1 107 ? 18.70229 6.75186 11.62143 1.000 6.81280 134 LYS A O 1
ATOM 1730 N N . LYS A 1 108 ? 19.27314 8.64723 10.53645 1.000 6.42158 135 LYS A N 1
ATOM 1731 C CA . LYS A 1 108 ? 18.91572 9.53940 11.63477 1.000 6.71209 135 LYS A CA 1
ATOM 1732 C C . LYS A 1 108 ? 17.83183 10.49429 11.15019 1.000 7.64513 135 LYS A C 1
ATOM 1733 O O . LYS A 1 108 ? 18.03702 11.71923 11.04586 1.000 8.26163 135 LYS A O 1
ATOM 1752 N N . PHE A 1 109 ? 16.66111 9.92925 10.85897 1.000 5.43880 136 PHE A N 1
ATOM 1753 C CA . PHE A 1 109 ? 15.60224 10.73434 10.26068 1.000 4.98190 136 PHE A CA 1
ATOM 1754 C C . PHE A 1 109 ? 15.00216 11.71307 11.25954 1.000 7.12713 136 PHE A C 1
ATOM 1755 O O . PHE A 1 109 ? 14.80092 12.89225 10.92611 1.000 6.32308 136 PHE A O 1
ATOM 1772 N N . ILE A 1 110 ? 14.71235 11.26317 12.47382 1.000 7.42648 137 ILE A N 1
ATOM 1773 C CA A ILE A 1 110 ? 14.23639 12.16538 13.50711 0.574 5.93496 137 ILE A CA 1
ATOM 1774 C CA B ILE A 1 110 ? 14.16618 12.14101 13.50885 0.426 5.95688 137 ILE A CA 1
ATOM 1775 C C . ILE A 1 110 ? 14.51048 11.55077 14.86442 1.000 6.40741 137 ILE A C 1
ATOM 1776 O O . ILE A 1 110 ? 14.40292 10.33942 15.06543 1.000 6.56028 137 ILE A O 1
ATOM 1807 N N . ARG A 1 111 ? 14.89210 12.40552 15.80041 1.000 7.19519 138 ARG A N 1
ATOM 1808 C CA . ARG A 1 111 ? 15.18056 11.93291 17.14139 1.000 8.32045 138 ARG A CA 1
ATOM 1809 C C . ARG A 1 111 ? 13.92436 11.42077 17.81734 1.000 9.44527 138 ARG A C 1
ATOM 1810 O O . ARG A 1 111 ? 12.86999 12.05613 17.75396 1.000 9.06807 138 ARG A O 1
ATOM 1831 N N . ARG A 1 112 ? 14.05545 10.27961 18.49159 1.000 9.21985 139 ARG A N 1
ATOM 1832 C CA . ARG A 1 112 ? 12.92324 9.70817 19.21610 1.000 9.72490 139 ARG A CA 1
ATOM 1833 C C . ARG A 1 112 ? 12.44497 10.64646 20.31030 1.000 11.68987 139 ARG A C 1
ATOM 1834 O O . ARG A 1 112 ? 11.24280 10.78907 20.52683 1.000 13.69599 139 ARG A O 1
ATOM 1855 N N . ASP A 1 113 ? 13.35958 11.30471 21.01558 1.000 12.40212 140 ASP A N 1
ATOM 1856 C CA . ASP A 1 113 ? 12.86708 12.15392 22.10334 1.000 12.32016 140 ASP A CA 1
ATOM 1857 C C . ASP A 1 113 ? 12.13462 13.38058 21.58619 1.000 12.23623 140 ASP A C 1
ATOM 1858 O O . ASP A 1 113 ? 11.28424 13.91546 22.30539 1.000 17.49056 140 ASP A O 1
ATOM 1867 N N . PHE A 1 114 ? 12.38709 13.80711 20.35331 1.000 10.12047 141 PHE A N 1
ATOM 1868 C CA . PHE A 1 114 ? 11.59423 14.87529 19.73847 1.000 9.34449 141 PHE A CA 1
ATOM 1869 C C . PHE A 1 114 ? 10.23880 14.33531 19.30116 1.000 10.17478 141 PHE A C 1
ATOM 1870 O O . PHE A 1 114 ? 9.18709 14.92797 19.57241 1.000 10.66791 141 PHE A O 1
ATOM 1887 N N . LEU A 1 115 ? 10.26251 13.18023 18.65851 1.000 10.83084 142 LEU A N 1
ATOM 1888 C CA . LEU A 1 115 ? 9.03352 12.55065 18.20437 1.000 9.61468 142 LEU A CA 1
ATOM 1889 C C . LEU A 1 115 ? 8.07764 12.29646 19.36167 1.000 11.49442 142 LEU A C 1
ATOM 1890 O O . LEU A 1 115 ? 6.86422 12.49172 19.22726 1.000 15.00297 142 LEU A O 1
ATOM 1906 N N . LEU A 1 116 ? 8.59745 11.89017 20.51993 1.000 10.72389 143 LEU A N 1
ATOM 1907 C CA . LEU A 1 116 ? 7.74443 11.52828 21.63977 1.000 14.43919 143 LEU A CA 1
ATOM 1908 C C . LEU A 1 116 ? 7.35485 12.70288 22.52155 1.000 17.52734 143 LEU A C 1
ATOM 1909 O O . LEU A 1 116 ? 6.58348 12.52185 23.46524 1.000 24.72543 143 LEU A O 1
ATOM 1925 N N . ASP A 1 117 ? 7.88960 13.89103 22.27150 1.000 16.52083 144 ASP A N 1
ATOM 1926 C CA . ASP A 1 117 ? 7.52773 15.08128 23.03105 1.000 14.25581 144 ASP A CA 1
ATOM 1927 C C . ASP A 1 117 ? 6.21142 15.60017 22.46601 1.000 14.76075 144 ASP A C 1
ATOM 1928 O O . ASP A 1 117 ? 6.15223 16.03907 21.31559 1.000 12.33365 144 ASP A O 1
ATOM 1937 N N . GLU A 1 118 ? 5.14328 15.52596 23.26336 1.000 15.00010 145 GLU A N 1
ATOM 1938 C CA . GLU A 1 118 ? 3.84920 15.93970 22.74415 1.000 18.03645 145 GLU A CA 1
ATOM 1939 C C . GLU A 1 118 ? 3.84026 17.39103 22.28333 1.000 14.73988 145 GLU A C 1
ATOM 1940 O O . GLU A 1 118 ? 3.00811 17.74822 21.44868 1.000 16.52406 145 GLU A O 1
ATOM 1944 N N . ALA A 1 119 ? 4.73839 18.24621 22.78972 1.000 13.37871 146 ALA A N 1
ATOM 1945 C CA . ALA A 1 119 ? 4.74782 19.63551 22.33037 1.000 13.77971 146 ALA A CA 1
ATOM 1946 C C . ALA A 1 119 ? 4.97565 19.74792 20.83094 1.000 13.79795 146 ALA A C 1
ATOM 1947 O O . ALA A 1 119 ? 4.52162 20.71775 20.20080 1.000 12.12394 146 ALA A O 1
ATOM 1954 N N . ASN A 1 120 ? 5.62576 18.75588 20.21659 1.000 11.07143 147 ASN A N 1
ATOM 1955 C CA . ASN A 1 120 ? 5.87177 18.83731 18.79034 1.000 11.71995 147 ASN A CA 1
ATOM 1956 C C . ASN A 1 120 ? 4.72384 18.31106 17.94606 1.000 11.12519 147 ASN A C 1
ATOM 1957 O O . ASN A 1 120 ? 4.74654 18.51682 16.73287 1.000 11.97081 147 ASN A O 1
ATOM 1968 N N . GLY A 1 121 ? 3.73340 17.65314 18.54458 1.000 10.36292 148 GLY A N 1
ATOM 1969 C CA . GLY A 1 121 ? 2.55363 17.19669 17.82700 1.000 14.37682 148 GLY A CA 1
ATOM 1970 C C . GLY A 1 121 ? 2.79494 16.20279 16.70993 1.000 13.82388 148 GLY A C 1
ATOM 1971 O O . GLY A 1 121 ? 2.04937 16.21160 15.72584 1.000 10.58107 148 GLY A O 1
ATOM 1975 N N . LEU A 1 122 ? 3.78876 15.32484 16.83196 1.000 7.96753 149 LEU A N 1
ATOM 1976 C CA . LEU A 1 122 ? 4.10502 14.44859 15.70449 1.000 6.83068 149 LEU A CA 1
ATOM 1977 C C . LEU A 1 122 ? 3.49393 13.06126 15.82820 1.000 11.16083 149 LEU A C 1
ATOM 1978 O O . LEU A 1 122 ? 3.65764 12.25369 14.91347 1.000 9.22154 149 LEU A O 1
ATOM 1994 N N . LEU A 1 123 ? 2.82051 12.75884 16.93894 1.000 10.17649 150 LEU A N 1
ATOM 1995 C CA . LEU A 1 123 ? 2.13771 11.48808 17.14958 1.000 7.73404 150 LEU A CA 1
ATOM 1996 C C . LEU A 1 123 ? 0.71909 11.76339 17.62380 1.000 11.30710 150 LEU A C 1
ATOM 1997 O O . LEU A 1 123 ? 0.29394 11.29082 18.68713 1.000 17.27307 150 LEU A O 1
ATOM 2013 N N . PRO A 1 124 ? -0.06274 12.49587 16.83401 1.000 11.21035 151 PRO A N 1
ATOM 2014 C CA . PRO A 1 124 ? -1.46642 12.71616 17.19899 1.000 13.12857 151 PRO A CA 1
ATOM 2015 C C . PRO A 1 124 ? -2.23004 11.40345 17.27367 1.000 18.67705 151 PRO A C 1
ATOM 2016 O O . PRO A 1 124 ? -2.15261 10.56077 16.37251 1.000 12.82783 151 PRO A O 1
ATOM 2027 N N . ASP A 1 125 ? -2.96828 11.23212 18.37021 1.000 16.25277 152 ASP A N 1
ATOM 2028 C CA . ASP A 1 125 ? -3.68687 9.98877 18.65040 1.000 15.50381 152 ASP A CA 1
ATOM 2029 C C . ASP A 1 125 ? -2.74328 8.79091 18.63369 1.000 14.14189 152 ASP A C 1
ATOM 2030 O O . ASP A 1 125 ? -3.14112 7.67444 18.30071 1.000 14.69102 152 ASP A O 1
ATOM 2039 N N . ASP A 1 126 ? -1.47625 9.03230 18.97358 1.000 13.26849 153 ASP A N 1
ATOM 2040 C CA . ASP A 1 126 ? -0.43560 8.01066 19.01189 1.000 11.72123 153 ASP A CA 1
ATOM 2041 C C . ASP A 1 126 ? -0.19159 7.35307 17.66351 1.000 12.48833 153 ASP A C 1
ATOM 2042 O O . ASP A 1 126 ? 0.29159 6.22860 17.59485 1.000 12.96367 153 ASP A O 1
ATOM 2051 N N . LYS A 1 127 ? -0.47972 8.05501 16.58323 1.000 10.42351 154 LYS A N 1
ATOM 2052 C CA . LYS A 1 127 ? -0.20155 7.54114 15.25056 1.000 10.54136 154 LYS A CA 1
ATOM 2053 C C . LYS A 1 127 ? 0.92994 8.32999 14.63209 1.000 8.70693 154 LYS A C 1
ATOM 2054 O O . LYS A 1 127 ? 0.97740 9.55241 14.76515 1.000 10.23684 154 LYS A O 1
ATOM 2073 N N . LEU A 1 128 ? 1.80616 7.63306 13.93324 1.000 7.99301 155 LEU A N 1
ATOM 2074 C CA . LEU A 1 128 ? 2.87772 8.26674 13.16778 1.000 6.76346 155 LEU A CA 1
ATOM 2075 C C . LEU A 1 128 ? 2.47962 8.19442 11.70748 1.000 7.71453 155 LEU A C 1
ATOM 2076 O O . LEU A 1 128 ? 2.27074 7.10557 11.18290 1.000 8.21987 155 LEU A O 1
ATOM 2092 N N . THR A 1 129 ? 2.32161 9.34402 11.07113 1.000 8.34024 156 THR A N 1
ATOM 2093 C CA . THR A 1 129 ? 1.98614 9.38331 9.66646 1.000 6.20008 156 THR A CA 1
ATOM 2094 C C . THR A 1 129 ? 3.16290 9.94187 8.89176 1.000 5.19326 156 THR A C 1
ATOM 2095 O O . THR A 1 129 ? 3.58806 11.07945 9.09645 1.000 6.99429 156 THR A O 1
ATOM 2106 N N . LEU A 1 130 ? 3.69837 9.11499 8.00287 1.000 8.26836 157 LEU A N 1
ATOM 2107 C CA . LEU A 1 130 ? 4.82037 9.49181 7.16534 1.000 7.01970 157 LEU A CA 1
ATOM 2108 C C . LEU A 1 130 ? 4.36264 9.68463 5.72294 1.000 9.15188 157 LEU A C 1
ATOM 2109 O O . LEU A 1 130 ? 3.47220 9.00110 5.23930 1.000 10.74302 157 LEU A O 1
ATOM 2125 N N . PHE A 1 131 ? 4.98615 10.64025 5.04329 1.000 8.47559 158 PHE A N 1
ATOM 2126 C CA . PHE A 1 131 ? 4.79861 10.83323 3.61324 1.000 10.76387 158 PHE A CA 1
ATOM 2127 C C . PHE A 1 131 ? 6.10653 10.55335 2.88591 1.000 11.09228 158 PHE A C 1
ATOM 2128 O O . PHE A 1 131 ? 7.18932 10.84902 3.38875 1.000 8.90944 158 PHE A O 1
ATOM 2145 N N . CYS A 1 132 ? 5.98986 10.00168 1.68143 1.000 9.47728 159 CYS A N 1
ATOM 2146 C CA . CYS A 1 132 ? 7.13998 9.78623 0.81934 1.000 8.93952 159 CYS A CA 1
ATOM 2147 C C . CYS A 1 132 ? 6.75120 10.27635 -0.56865 1.000 9.47326 159 CYS A C 1
ATOM 2148 O O . CYS A 1 132 ? 5.65621 9.97616 -1.04729 1.000 10.98965 159 CYS A O 1
ATOM 2156 N N . GLU A 1 133 ? 7.59322 11.11721 -1.14940 1.000 7.64241 160 GLU A N 1
ATOM 2157 C CA . GLU A 1 133 ? 7.49221 11.50374 -2.55599 1.000 8.89846 160 GLU A CA 1
ATOM 2158 C C . GLU A 1 133 ? 8.70213 10.91308 -3.26467 1.000 8.42517 160 GLU A C 1
ATOM 2159 O O . GLU A 1 133 ? 9.82598 11.03756 -2.77172 1.000 10.15971 160 GLU A O 1
ATOM 2163 N N . VAL A 1 134 ? 8.48442 10.23697 -4.38267 1.000 11.15314 161 VAL A N 1
ATOM 2164 C CA . VAL A 1 134 ? 9.57487 9.69857 -5.18595 1.000 13.10664 161 VAL A CA 1
ATOM 2165 C C . VAL A 1 134 ? 9.50756 10.30024 -6.58457 1.000 12.67149 161 VAL A C 1
ATOM 2166 O O . VAL A 1 134 ? 8.41843 10.44434 -7.14988 1.000 13.88885 161 VAL A O 1
ATOM 2179 N N . SER A 1 135 ? 10.66866 10.64552 -7.14470 1.000 11.84068 162 SER A N 1
ATOM 2180 C CA . SER A 1 135 ? 10.74420 11.13357 -8.51697 1.000 13.31008 162 SER A CA 1
ATOM 2181 C C . SER A 1 135 ? 11.74111 10.27008 -9.28074 1.000 14.11673 162 SER A C 1
ATOM 2182 O O . SER A 1 135 ? 12.91215 10.20885 -8.89073 1.000 14.50394 162 SER A O 1
ATOM 2190 N N . VAL A 1 136 ? 11.31059 9.67069 -10.37925 1.000 14.74950 163 VAL A N 1
ATOM 2191 C CA . VAL A 1 136 ? 12.15111 8.77753 -11.17254 1.000 16.79622 163 VAL A CA 1
ATOM 2192 C C . VAL A 1 136 ? 12.32619 9.37437 -12.55634 1.000 20.92486 163 VAL A C 1
ATOM 2193 O O . VAL A 1 136 ? 11.34564 9.75178 -13.20431 1.000 20.69995 163 VAL A O 1
ATOM 2206 N N . VAL A 1 137 ? 13.56156 9.40254 -13.03352 1.000 34.24134 164 VAL A N 1
ATOM 2207 C CA . VAL A 1 137 ? 13.87459 10.00068 -14.31908 1.000 36.99070 164 VAL A CA 1
ATOM 2208 C C . VAL A 1 137 ? 13.07600 9.37867 -15.46060 1.000 36.44613 164 VAL A C 1
ATOM 2209 O O . VAL A 1 137 ? 13.34564 8.26324 -15.88534 1.000 39.44622 164 VAL A O 1
ATOM 2222 N N . ASN B 2 1 ? 27.21587 18.60206 21.50506 1.000 46.22801 91 ASN B N 1
ATOM 2223 C CA . ASN B 2 1 ? 26.93956 17.20089 21.18633 1.000 49.73092 91 ASN B CA 1
ATOM 2224 C C . ASN B 2 1 ? 26.33895 17.06289 19.78356 1.000 55.48909 91 ASN B C 1
ATOM 2225 O O . ASN B 2 1 ? 25.65436 17.96587 19.29388 1.000 48.87893 91 ASN B O 1
ATOM 2235 N N . ASP B 2 2 ? 26.60685 15.92598 19.14452 1.000 51.12696 92 ASP B N 1
ATOM 2236 C CA . ASP B 2 2 ? 26.02713 15.60938 17.83946 1.000 47.99294 92 ASP B CA 1
ATOM 2237 C C . ASP B 2 2 ? 24.64473 14.99345 18.05388 1.000 48.03527 92 ASP B C 1
ATOM 2238 O O . ASP B 2 2 ? 24.42616 13.79275 17.89670 1.000 45.23607 92 ASP B O 1
ATOM 2247 N N . ASP B 2 3 ? 23.70379 15.85355 18.42894 1.000 32.37759 93 ASP B N 1
ATOM 2248 C CA . ASP B 2 3 ? 22.36007 15.42053 18.81018 1.000 34.48361 93 ASP B CA 1
ATOM 2249 C C . ASP B 2 3 ? 21.29943 16.26914 18.11854 1.000 26.75029 93 ASP B C 1
ATOM 2250 O O . ASP B 2 3 ? 20.26285 16.62107 18.70304 1.000 29.56568 93 ASP B O 1
ATOM 2259 N N . ASP B 2 4 ? 21.55518 16.60573 16.85354 1.000 25.31813 94 ASP B N 1
ATOM 2260 C CA . ASP B 2 4 ? 20.58857 17.33812 16.05110 1.000 18.67681 94 ASP B CA 1
ATOM 2261 C C . ASP B 2 4 ? 19.27493 16.56611 15.95989 1.000 16.79586 94 ASP B C 1
ATOM 2262 O O . ASP B 2 4 ? 19.24064 15.33090 16.00839 1.000 16.26451 94 ASP B O 1
ATOM 2271 N N . VAL B 2 5 ? 18.18338 17.30399 15.74446 1.000 15.99040 95 VAL B N 1
ATOM 2272 C CA . VAL B 2 5 ? 16.88292 16.63091 15.68146 1.000 14.54236 95 VAL B CA 1
ATOM 2273 C C . VAL B 2 5 ? 16.81084 15.68978 14.49197 1.000 13.02403 95 VAL B C 1
ATOM 2274 O O . VAL B 2 5 ? 16.14649 14.64798 14.55267 1.000 12.17401 95 VAL B O 1
ATOM 2287 N N . GLN B 2 6 ? 17.45855 16.05156 13.39108 1.000 12.85326 96 GLN B N 1
ATOM 2288 C CA . GLN B 2 6 ? 17.55180 15.20894 12.21169 1.000 11.70530 96 GLN B CA 1
ATOM 2289 C C . GLN B 2 6 ? 18.96635 15.34544 11.66930 1.000 12.63897 96 GLN B C 1
ATOM 2290 O O . GLN B 2 6 ? 19.61174 16.38355 11.85945 1.000 13.92879 96 GLN B O 1
ATOM 2304 N N . LYS B 2 7 ? 19.40488 14.32815 10.92920 1.000 12.15786 97 LYS B N 1
ATOM 2305 C CA . LYS B 2 7 ? 20.60310 14.43818 10.11616 1.000 13.01561 97 LYS B CA 1
ATOM 2306 C C . LYS B 2 7 ? 20.27336 14.11399 8.67058 1.000 11.84792 97 LYS B C 1
ATOM 2307 O O . LYS B 2 7 ? 19.61242 13.12136 8.39037 1.000 12.34524 97 LYS B O 1
ATOM 2326 N N . ALA B 2 8 ? 20.78319 14.92867 7.75979 1.000 13.58925 98 ALA B N 1
ATOM 2327 C CA . ALA B 2 8 ? 20.36208 14.84072 6.36839 1.000 15.75765 98 ALA B CA 1
ATOM 2328 C C . ALA B 2 8 ? 21.15439 13.82269 5.56953 1.000 13.86327 98 ALA B C 1
ATOM 2329 O O . ALA B 2 8 ? 20.88796 13.66170 4.37030 1.000 15.82396 98 ALA B O 1
ATOM 2336 N N . ASP B 2 9 ? 22.10387 13.14068 6.19243 1.000 13.91449 99 ASP B N 1
ATOM 2337 C CA . ASP B 2 9 ? 22.96628 12.20233 5.48241 1.000 13.36296 99 ASP B CA 1
ATOM 2338 C C . ASP B 2 9 ? 22.14337 11.03293 4.96767 1.000 11.83216 99 ASP B C 1
ATOM 2339 O O . ASP B 2 9 ? 21.382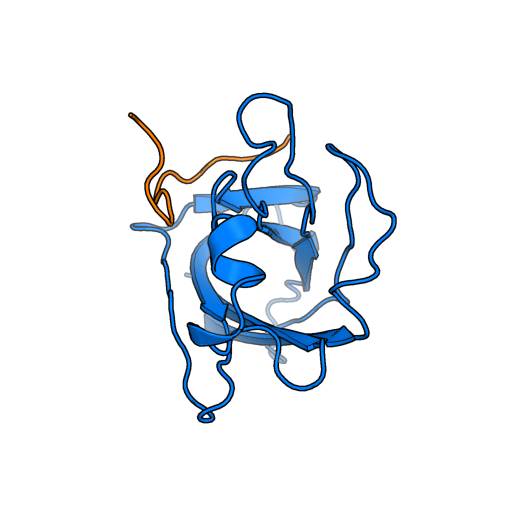84 10.43285 5.72901 1.000 10.94475 99 ASP B O 1
ATOM 2348 N N . VAL B 2 10 ? 22.30328 10.70501 3.67337 1.000 11.75094 100 VAL B N 1
ATOM 2349 C CA . VAL B 2 10 ? 21.62657 9.57484 3.04388 1.000 10.60933 100 VAL B CA 1
ATOM 2350 C C . VAL B 2 10 ? 22.56353 8.37778 3.04051 1.000 11.66465 100 VAL B C 1
ATOM 2351 O O . VAL B 2 10 ? 23.77139 8.50537 2.76047 1.000 13.42298 100 VAL B O 1
ATOM 2364 N N . SER B 2 11 ? 22.01827 7.20548 3.36290 1.000 10.99619 101 SER B N 1
ATOM 2365 C CA . SER B 2 11 ? 22.80052 5.98157 3.40871 1.000 12.18312 101 SER B CA 1
ATOM 2366 C C . SER B 2 11 ? 21.91066 4.81947 3.01088 1.000 11.15356 101 SER B C 1
ATOM 2367 O O . SER B 2 11 ? 20.71293 4.97045 2.84541 1.000 9.62293 101 SER B O 1
ATOM 2375 N N . SER B 2 12 ? 22.51954 3.64637 2.85792 1.000 12.29058 102 SER B N 1
ATOM 2376 C CA . SER B 2 12 ? 21.78634 2.42613 2.52695 1.000 12.15981 102 SER B CA 1
ATOM 2377 C C . SER B 2 12 ? 22.04794 1.37373 3.58754 1.000 13.48001 102 SER B C 1
ATOM 2378 O O . SER B 2 12 ? 23.15799 1.29906 4.12347 1.000 19.44914 102 SER B O 1
ATOM 2386 N N . THR B 2 13 ? 21.02183 0.56720 3.90875 1.000 12.92936 103 THR B N 1
ATOM 2387 C CA . THR B 2 13 ? 21.22083 -0.45491 4.92750 1.000 14.79236 103 THR B CA 1
ATOM 2388 C C . THR B 2 13 ? 21.95918 -1.67024 4.39741 1.000 19.88816 103 THR B C 1
ATOM 2389 O O . THR B 2 13 ? 22.56337 -2.40415 5.18650 1.000 29.56668 103 THR B O 1
ATOM 2400 N N . GLY B 2 14 ? 21.92431 -1.91805 3.09632 1.000 22.06868 104 GLY B N 1
ATOM 2401 C CA . GLY B 2 14 ? 22.45523 -3.16936 2.58215 1.000 35.15656 104 GLY B CA 1
ATOM 2402 C C . GLY B 2 14 ? 21.82354 -4.35854 3.29027 1.000 36.14927 104 GLY B C 1
ATOM 2403 O O . GLY B 2 14 ? 22.48356 -5.36564 3.57482 1.000 47.46764 104 GLY B O 1
#

Organism: Homo sapiens (NCBI:txid9606)

Radius of gyration: 14.82 Å; Cα contacts (8 Å, |Δi|>4): 382; chains: 2; bounding box: 31×26×40 Å

Sequence (149 aa):
VKFSYMWTINNFSFCREEEMMGEVIKSSTFSSGANDKLKWCLRVVNPKGLDEESKDYLSLYLLLVSCPKSEVRAKFKFSILNAKGEETTKAMESQRAYRFVQGKDWGFKKFIIRRDFLLDEANGLLPDDKLTLFCEVSVVNDDDVQKADVSSTG

B-factor: mean 20.24, std 12.14, range [4.72, 80.52]

Secondary structure (DSSP, 8-state):
-EEEEEEEETTGGG--PPTT--EEPP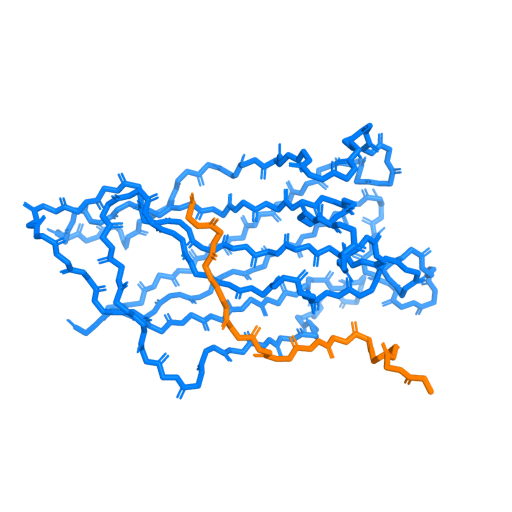PB--SSTT--EEEEEEETT-SSGGGTTEEEEEEEEEE-SSS-EEEEEEEEEE-TTS-EEEEEE-SS-EEE-TT-EEEEEEEEEHHHHT-GGG--SGGG-EEEEEEEEE-/----S-----B---

InterPro domains:
  IPR000210 BTB/POZ domain [PF00651] (192-237)
  IPR000210 BTB/POZ domain [PS50097] (200-238)
  IPR002083 MATH/TRAF domain [PF22486] (33-161)
  IPR002083 MATH/TRAF domain [PS50144] (31-161)
  IPR002083 MATH/TRAF domain [SM00061] (36-142)
  IPR008974 TRAF-like [G3DSA:2.60.210.10] (29-165)
  IPR011333 SKP1/BTB/POZ domain superfamily [G3DSA:3.30.710.10] (166-238)
  IPR011333 SKP1/BTB/POZ domain superfamily [SSF54695] (180-237)

Solvent-accessible surface area: 7864 Å² total; per-residue (Å²): 97,82,6,97,39,112,26,46,16,79,93,5,60,158,31,203,33,100,66,39,92,73,38,62,13,83,73,14,64,32,78,68,135,34,147,10,81,0,7,0,63,0,3,2,62,0,50,45,107,121,0,97,68,5,1,0,0,2,0,17,0,49,29,12,87,187,78,79,12,118,0,84,4,81,0,2,0,47,26,61,172,59,113,103,36,60,45,22,78,0,140,136,31,28,124,0,43,103,56,58,2,47,0,0,42,37,0,1,36,50,88,46,2,83,71,95,95,47,18,4,29,45,131,33,75,0,11,1,38,1,43,1,59,19,129,182,104,74,73,50,36,46,63,102,31,40,34,46,105